Protein AF-A0A7W1KFA5-F1 (afdb_monomer_lite)

Foldseek 3Di:
DDDDDDDPDPDDDPPPPPPDDDPPDDDDDDDCVCLCDPVNLVVQLVVCVVVVNLLSNLASLLSSCVSLPQVQLCVQLVHDPVLSCCPRPNPDPDDPVVSVSSVVSSVVVVVVVD

Structure (mmCIF, N/CA/C/O backbone):
data_AF-A0A7W1KFA5-F1
#
_entry.id   AF-A0A7W1KFA5-F1
#
loop_
_atom_site.group_PDB
_atom_site.id
_atom_site.type_symbol
_atom_site.label_atom_id
_atom_site.label_alt_id
_atom_site.label_comp_id
_atom_site.label_asym_id
_atom_site.label_entity_id
_atom_site.label_seq_id
_atom_site.pdbx_PDB_ins_code
_atom_site.Cartn_x
_atom_site.Cartn_y
_atom_site.Cartn_z
_atom_site.occupancy
_atom_site.B_iso_or_equiv
_atom_site.auth_seq_id
_atom_site.auth_comp_id
_atom_site.auth_asym_id
_atom_site.auth_atom_id
_atom_site.pdbx_PDB_model_num
ATOM 1 N N . MET A 1 1 ? -40.842 15.900 -7.818 1.00 44.34 1 MET A N 1
ATOM 2 C CA . MET A 1 1 ? -39.760 15.125 -8.468 1.00 44.34 1 MET A CA 1
ATOM 3 C C . MET A 1 1 ? -39.452 15.764 -9.819 1.00 44.34 1 MET A C 1
ATOM 5 O O . MET A 1 1 ? -40.224 15.581 -10.749 1.00 44.34 1 MET A O 1
ATOM 9 N N . ALA A 1 2 ? -38.403 16.584 -9.920 1.00 46.91 2 ALA A N 1
ATOM 10 C CA . ALA A 1 2 ? -38.052 17.276 -11.164 1.00 46.91 2 ALA A CA 1
ATOM 11 C C . ALA A 1 2 ? -36.910 16.531 -11.873 1.00 46.91 2 ALA A C 1
ATOM 13 O O . ALA A 1 2 ? -35.852 16.315 -11.286 1.00 46.91 2 ALA A O 1
ATOM 14 N N . LYS A 1 3 ? -37.134 16.106 -13.123 1.00 57.94 3 LYS A N 1
ATOM 15 C CA . LYS A 1 3 ? -36.112 15.465 -13.963 1.00 57.94 3 LYS A CA 1
ATOM 16 C C . LYS A 1 3 ? -35.068 16.508 -14.379 1.00 57.94 3 LYS A C 1
ATOM 18 O O . LYS A 1 3 ? -35.409 17.501 -15.016 1.00 57.94 3 LYS A O 1
ATOM 23 N N . ILE A 1 4 ? -33.804 16.265 -14.037 1.00 59.50 4 ILE A N 1
ATOM 24 C CA . ILE A 1 4 ? -32.664 17.081 -14.473 1.00 59.50 4 ILE A CA 1
ATOM 25 C C . ILE A 1 4 ? -32.432 16.804 -15.964 1.00 59.50 4 ILE A C 1
ATOM 27 O O . ILE A 1 4 ? -32.218 15.659 -16.358 1.00 59.50 4 ILE A O 1
ATOM 31 N N . LYS A 1 5 ? -32.505 17.845 -16.801 1.00 56.69 5 LYS A N 1
ATOM 32 C CA . LYS A 1 5 ? -32.194 17.760 -18.235 1.00 56.69 5 LYS A CA 1
ATOM 33 C C . LYS A 1 5 ? -30.696 17.495 -18.406 1.00 56.69 5 LYS A C 1
ATOM 35 O O . LYS A 1 5 ? -29.881 18.378 -18.159 1.00 56.69 5 LYS A O 1
ATOM 40 N N . THR A 1 6 ? -30.330 16.294 -18.833 1.00 66.12 6 THR A N 1
ATOM 41 C CA . THR A 1 6 ? -28.959 15.978 -19.249 1.00 66.12 6 THR A CA 1
ATOM 42 C C . THR A 1 6 ? -28.683 16.575 -20.629 1.00 66.12 6 THR A C 1
ATOM 44 O O . THR A 1 6 ? -29.485 16.433 -21.551 1.00 66.12 6 THR A O 1
ATOM 47 N N . LEU A 1 7 ? -27.556 17.276 -20.757 1.00 57.47 7 LEU A N 1
ATOM 48 C CA . LEU A 1 7 ? -27.142 18.006 -21.956 1.00 57.47 7 LEU A CA 1
ATOM 49 C C . LEU A 1 7 ? -26.797 17.019 -23.090 1.00 57.47 7 LEU A C 1
ATOM 51 O O . LEU A 1 7 ? -25.900 16.197 -22.937 1.00 57.47 7 LEU A O 1
ATOM 55 N N . SER A 1 8 ? -27.481 17.099 -24.236 1.00 58.47 8 SER A N 1
ATOM 56 C CA . SER A 1 8 ? -27.354 16.143 -25.357 1.00 58.47 8 SER A CA 1
ATOM 57 C C . SER A 1 8 ? -26.123 16.340 -26.256 1.00 58.47 8 SER A C 1
ATOM 59 O O . SER A 1 8 ? -26.088 15.845 -27.380 1.00 58.47 8 SER A O 1
ATOM 61 N N . LYS A 1 9 ? -25.098 17.065 -25.801 1.00 61.78 9 LYS A N 1
ATOM 62 C CA . LYS A 1 9 ? -23.856 17.260 -26.56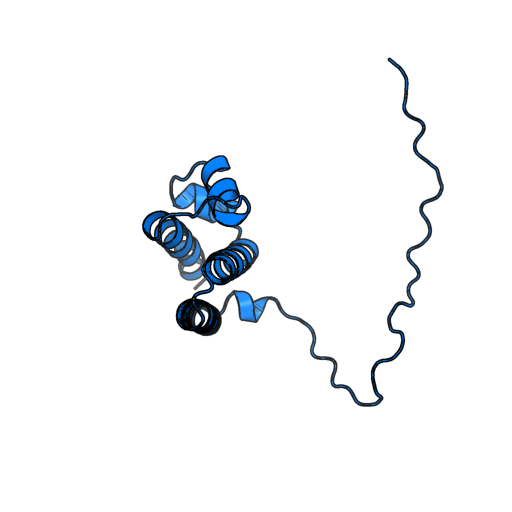0 1.00 61.78 9 LYS A CA 1
ATOM 63 C C . LYS A 1 9 ? -22.697 16.613 -25.826 1.00 61.78 9 LYS A C 1
ATOM 65 O O . LYS A 1 9 ? -21.933 17.280 -25.132 1.00 61.78 9 LYS A O 1
ATOM 70 N N . GLN A 1 10 ? -22.542 15.311 -26.022 1.00 58.84 10 GLN A N 1
ATOM 71 C CA . GLN A 1 10 ? -21.240 14.693 -25.838 1.00 58.84 10 GLN A CA 1
ATOM 72 C C . GLN A 1 10 ? -20.379 15.166 -27.017 1.00 58.84 10 GLN A C 1
ATOM 74 O O . GLN A 1 10 ? -20.596 14.752 -28.152 1.00 58.84 10 GLN A O 1
ATOM 79 N N . LYS A 1 11 ? -19.467 16.120 -26.775 1.00 57.69 11 LYS A N 1
ATOM 80 C CA . LYS A 1 11 ? -18.409 16.436 -27.744 1.00 57.69 11 LYS A CA 1
ATOM 81 C C . LYS A 1 11 ? -17.674 15.130 -28.023 1.00 57.69 11 LYS A C 1
ATOM 83 O O . LYS A 1 11 ? -17.186 14.504 -27.082 1.00 57.69 11 LYS A O 1
ATOM 88 N N . GLU A 1 12 ? -17.615 14.726 -29.286 1.00 56.25 12 GLU A N 1
ATOM 89 C CA . GLU A 1 12 ? -16.728 13.648 -29.698 1.00 56.25 12 GLU A CA 1
ATOM 90 C C . GLU A 1 12 ? -15.323 13.970 -29.194 1.00 56.25 12 GLU A C 1
ATOM 92 O O . GLU A 1 12 ? -14.810 15.079 -29.373 1.00 56.25 12 GLU A O 1
ATOM 97 N N . PHE A 1 13 ? -14.734 13.016 -28.481 1.00 54.41 13 PHE A N 1
ATOM 98 C CA . PHE A 1 13 ? -13.367 13.125 -28.011 1.00 54.41 13 PHE A CA 1
ATOM 99 C C . PHE A 1 13 ? -12.486 13.277 -29.253 1.00 54.41 13 PHE A C 1
ATOM 101 O O . PHE A 1 13 ? -12.418 12.366 -30.080 1.00 54.41 13 PHE A O 1
ATOM 108 N N . SER A 1 14 ? -11.871 14.450 -29.421 1.00 52.72 14 SER A N 1
ATOM 109 C CA . SER A 1 14 ? -10.938 14.702 -30.517 1.00 52.72 14 SER A CA 1
ATOM 110 C C . SER A 1 14 ? -9.858 13.626 -30.471 1.00 52.72 14 SER A C 1
ATOM 112 O O . SE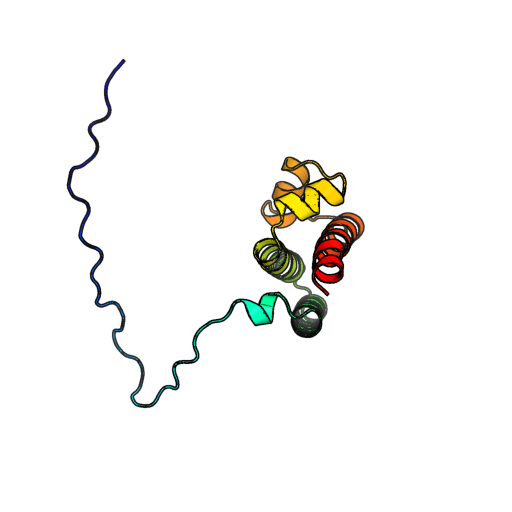R A 1 14 ? -9.071 13.570 -29.528 1.00 52.72 14 SER A O 1
ATOM 114 N N . LYS A 1 15 ? -9.823 12.755 -31.482 1.00 56.06 15 LYS A N 1
ATOM 115 C CA . LYS A 1 15 ? -8.845 11.663 -31.617 1.00 56.06 15 LYS A CA 1
ATOM 116 C C . LYS A 1 15 ? -7.409 12.156 -31.886 1.00 56.06 15 LYS A C 1
ATOM 118 O O . LYS A 1 15 ? -6.569 11.360 -32.281 1.00 56.06 15 LYS A O 1
ATOM 123 N N . ASN A 1 16 ? -7.113 13.442 -31.680 1.00 54.78 16 ASN A N 1
ATOM 124 C CA . ASN A 1 16 ? -5.896 14.098 -32.162 1.00 54.78 16 ASN A CA 1
ATOM 125 C C . ASN A 1 16 ? -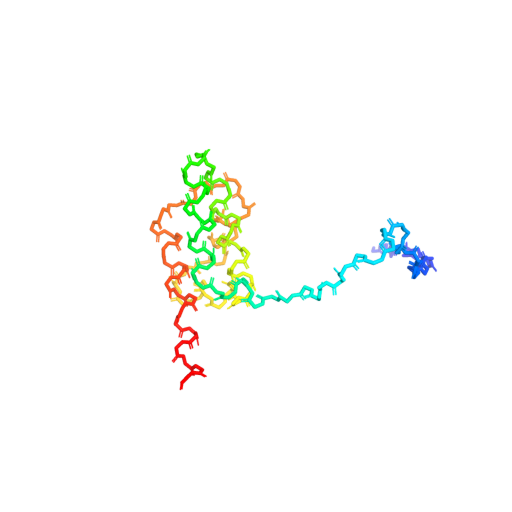5.113 14.864 -31.080 1.00 54.78 16 ASN A C 1
ATOM 127 O O . ASN A 1 16 ? -4.627 15.963 -31.321 1.00 54.78 16 ASN A O 1
ATOM 131 N N . THR A 1 17 ? -4.922 14.285 -29.894 1.00 51.22 17 THR A N 1
ATOM 132 C CA . THR A 1 17 ? -3.987 14.836 -28.887 1.00 51.22 17 THR A CA 1
ATOM 133 C C . THR A 1 17 ? -2.589 14.205 -28.929 1.00 51.22 17 THR A C 1
ATOM 135 O O . THR A 1 17 ? -1.866 14.251 -27.941 1.00 51.22 17 THR A O 1
ATOM 138 N N . LEU A 1 18 ? -2.167 13.636 -30.066 1.00 56.94 18 LEU A N 1
ATOM 139 C CA . LEU A 1 18 ? -0.759 13.285 -30.326 1.00 56.94 18 LEU A CA 1
ATOM 140 C C . LEU A 1 18 ? -0.040 14.449 -31.023 1.00 56.94 18 LEU A C 1
ATOM 142 O O . LEU A 1 18 ? 0.576 14.295 -32.074 1.00 56.94 18 LEU A O 1
ATOM 146 N N . SER A 1 19 ? -0.165 15.652 -30.477 1.00 58.91 19 SER A N 1
ATOM 147 C CA . SER A 1 19 ? 0.486 16.833 -31.032 1.00 58.91 19 SER A CA 1
ATOM 148 C C . SER A 1 19 ? 1.893 16.982 -30.439 1.00 58.91 19 SER A C 1
ATOM 150 O O . SER A 1 19 ? 2.039 17.371 -29.283 1.00 58.91 19 SER A O 1
ATOM 152 N N . HIS A 1 20 ? 2.903 16.708 -31.278 1.00 61.09 20 HIS A N 1
ATOM 153 C CA . HIS A 1 20 ? 4.317 17.125 -31.164 1.00 61.09 20 HIS A CA 1
ATOM 154 C C . HIS A 1 20 ? 5.281 16.272 -30.319 1.00 61.09 20 HIS A C 1
ATOM 156 O O . HIS A 1 20 ? 6.038 16.797 -29.503 1.00 61.09 20 HIS A O 1
ATOM 162 N N . LEU A 1 21 ? 5.356 14.965 -30.577 1.00 64.38 21 LEU A N 1
ATOM 163 C CA . LEU A 1 21 ? 6.543 14.192 -30.187 1.00 64.38 21 LEU A CA 1
ATOM 164 C C . LEU A 1 21 ? 7.680 14.427 -31.191 1.00 64.38 21 LEU A C 1
ATOM 166 O O . LEU A 1 21 ? 7.436 14.553 -32.392 1.00 64.38 21 LEU A O 1
ATOM 170 N N . LYS A 1 22 ? 8.927 14.486 -30.705 1.00 75.25 22 LYS A N 1
ATOM 171 C CA . LYS A 1 22 ? 10.101 14.611 -31.580 1.00 75.25 22 LYS A CA 1
ATOM 172 C C . LYS A 1 22 ? 10.159 13.403 -32.531 1.00 75.25 22 LYS A C 1
ATOM 174 O O . LYS A 1 22 ? 9.906 12.278 -32.080 1.00 75.25 22 LYS A O 1
ATOM 179 N N . PRO A 1 23 ? 10.505 13.599 -33.815 1.00 63.81 23 PRO A N 1
ATOM 180 C CA . PRO A 1 23 ? 10.713 12.484 -34.732 1.00 63.81 23 PRO A CA 1
ATOM 181 C C . PRO A 1 23 ? 11.767 11.530 -34.148 1.00 63.81 23 PRO A C 1
ATOM 183 O O . PRO A 1 23 ? 12.767 11.981 -33.595 1.00 63.81 23 PRO A O 1
ATOM 186 N N . HIS A 1 24 ? 11.506 10.221 -34.235 1.00 65.31 24 HIS A N 1
ATOM 187 C CA . HIS A 1 24 ? 12.317 9.127 -33.663 1.00 65.31 24 HIS A CA 1
ATOM 188 C C . HIS A 1 24 ? 12.271 8.942 -32.137 1.00 65.31 24 HIS A C 1
ATOM 190 O O . HIS A 1 24 ? 13.097 8.218 -31.584 1.00 65.31 24 HIS A O 1
ATOM 196 N N . THR A 1 25 ? 11.293 9.522 -31.437 1.00 70.06 25 THR A N 1
ATOM 197 C CA . THR A 1 25 ? 11.064 9.154 -30.030 1.00 70.06 25 THR A CA 1
ATOM 198 C C . THR A 1 25 ? 10.542 7.717 -29.963 1.00 70.06 25 THR A C 1
ATOM 200 O O . THR A 1 25 ? 9.462 7.431 -30.481 1.00 70.06 25 THR A O 1
ATOM 203 N N . ALA A 1 26 ? 11.301 6.810 -29.344 1.00 72.69 26 ALA A N 1
ATOM 204 C CA . ALA A 1 26 ? 10.855 5.440 -29.123 1.00 72.69 26 ALA A CA 1
ATOM 205 C C . ALA A 1 26 ? 9.612 5.452 -28.223 1.00 72.69 26 ALA A C 1
ATOM 207 O O . ALA A 1 26 ? 9.663 5.861 -27.063 1.00 72.69 26 ALA A O 1
ATOM 208 N N . LEU A 1 27 ? 8.478 5.037 -28.783 1.00 70.88 27 LEU A N 1
ATOM 209 C CA . LEU A 1 27 ? 7.250 4.837 -28.030 1.00 70.88 27 LEU A CA 1
ATOM 210 C C . LEU A 1 27 ? 7.329 3.473 -27.349 1.00 70.88 27 LEU A C 1
ATOM 212 O O . LEU A 1 27 ? 7.015 2.451 -27.957 1.00 70.88 27 LEU A O 1
ATOM 216 N N . GLU A 1 28 ? 7.745 3.447 -26.086 1.00 67.00 28 GLU A N 1
ATOM 217 C CA . GLU A 1 28 ? 7.528 2.263 -25.261 1.00 67.00 28 GLU A CA 1
ATOM 218 C C . GLU A 1 28 ? 6.060 2.195 -24.844 1.00 67.00 28 GLU A C 1
ATOM 220 O O . GLU A 1 28 ? 5.465 3.164 -24.361 1.00 67.00 28 GLU A O 1
ATOM 225 N N . ARG A 1 29 ? 5.451 1.024 -25.036 1.00 65.94 29 ARG A N 1
ATOM 226 C CA . ARG A 1 29 ? 4.104 0.768 -24.541 1.00 65.94 29 ARG A CA 1
ATOM 227 C C . ARG A 1 29 ? 4.162 0.712 -23.019 1.00 65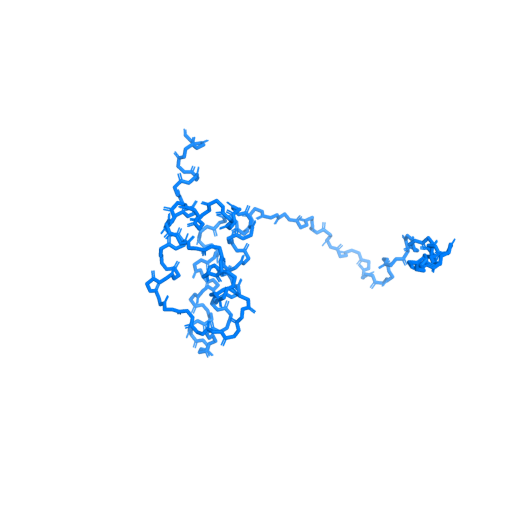.94 29 ARG A C 1
ATOM 229 O O . ARG A 1 29 ? 4.880 -0.109 -22.462 1.00 65.94 29 ARG A O 1
ATOM 236 N N . TRP A 1 30 ? 3.374 1.551 -22.352 1.00 66.44 30 TRP A N 1
ATOM 237 C CA . TRP A 1 30 ? 3.224 1.469 -20.903 1.00 66.44 30 TRP A CA 1
ATOM 238 C C . TRP A 1 30 ? 2.610 0.114 -20.524 1.00 66.44 30 TRP A C 1
ATOM 240 O O . TRP A 1 30 ? 1.508 -0.215 -20.976 1.0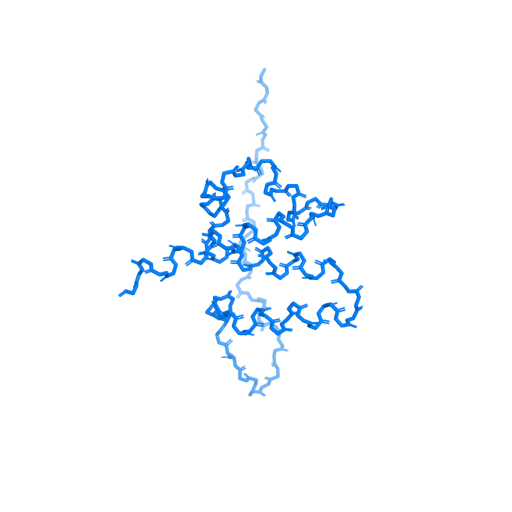0 66.44 30 TRP A O 1
ATOM 250 N N . THR A 1 31 ? 3.320 -0.671 -19.713 1.00 71.00 31 THR A N 1
ATOM 251 C CA . THR A 1 31 ? 2.811 -1.915 -19.126 1.00 71.00 31 THR A CA 1
ATOM 252 C C . THR A 1 31 ? 2.752 -1.791 -17.608 1.00 71.00 31 THR A C 1
ATOM 254 O O . THR A 1 31 ? 3.645 -1.236 -16.966 1.00 71.00 31 THR A O 1
ATOM 257 N N . ALA A 1 32 ? 1.682 -2.322 -17.013 1.00 73.38 32 ALA A N 1
ATOM 258 C CA . ALA A 1 32 ? 1.512 -2.343 -15.561 1.00 73.38 32 ALA A CA 1
ATOM 259 C C . ALA A 1 32 ? 2.476 -3.327 -14.864 1.00 73.38 32 ALA A C 1
ATOM 261 O O . ALA A 1 32 ? 2.540 -3.350 -13.638 1.00 73.38 32 ALA A O 1
ATOM 262 N N . ASP A 1 33 ? 3.244 -4.109 -15.626 1.00 81.69 33 ASP A N 1
ATOM 263 C CA . ASP A 1 33 ? 4.117 -5.176 -15.128 1.00 81.69 33 ASP A CA 1
ATOM 264 C C . ASP A 1 33 ? 5.182 -4.650 -14.159 1.00 81.69 33 ASP A C 1
ATOM 266 O O . ASP A 1 33 ? 5.463 -5.283 -13.142 1.00 81.69 33 ASP A O 1
ATOM 270 N N . ARG A 1 34 ? 5.706 -3.438 -14.396 1.00 79.56 34 ARG A N 1
ATOM 271 C CA . ARG A 1 34 ? 6.655 -2.794 -13.468 1.00 79.56 34 ARG A CA 1
ATOM 272 C C . ARG A 1 34 ? 6.045 -2.519 -12.092 1.00 79.56 34 ARG A C 1
ATOM 274 O O . ARG A 1 34 ? 6.764 -2.516 -11.103 1.00 79.56 34 ARG A O 1
ATOM 281 N N . LEU A 1 35 ? 4.729 -2.318 -12.007 1.00 82.38 35 LEU A N 1
ATOM 282 C CA . LEU A 1 35 ? 4.030 -2.095 -10.735 1.00 82.38 35 LEU A CA 1
ATOM 283 C C . LEU A 1 35 ? 3.843 -3.390 -9.934 1.00 82.38 35 LEU A C 1
ATOM 285 O O . LEU A 1 35 ? 3.533 -3.339 -8.742 1.00 82.38 35 LEU A O 1
ATOM 289 N N . LEU A 1 36 ? 4.016 -4.544 -10.583 1.00 84.81 36 LEU A N 1
ATOM 290 C CA . LEU A 1 36 ? 3.974 -5.866 -9.962 1.00 84.81 36 LEU A CA 1
ATOM 291 C C . LEU A 1 36 ? 5.368 -6.349 -9.534 1.00 84.81 36 LEU A C 1
ATOM 293 O O . LEU A 1 36 ? 5.462 -7.258 -8.708 1.00 84.81 36 LEU A O 1
ATOM 297 N N . ASP A 1 37 ? 6.435 -5.733 -10.047 1.00 87.75 37 ASP A N 1
ATOM 298 C CA . ASP A 1 37 ? 7.808 -6.044 -9.662 1.00 87.75 37 ASP A CA 1
ATOM 299 C C . ASP A 1 37 ? 8.120 -5.518 -8.251 1.00 87.75 37 ASP A C 1
ATOM 301 O O . ASP A 1 37 ? 8.278 -4.319 -8.006 1.00 87.75 37 ASP A O 1
ATOM 305 N N . VAL A 1 38 ? 8.248 -6.453 -7.309 1.00 85.88 38 VAL A N 1
ATOM 306 C CA . VAL A 1 38 ? 8.571 -6.173 -5.905 1.00 85.88 38 VAL A CA 1
ATOM 307 C C . VAL A 1 38 ? 9.930 -5.480 -5.767 1.00 85.88 38 VAL A C 1
ATOM 309 O O . VAL A 1 38 ? 10.084 -4.622 -4.896 1.00 85.88 38 VAL A O 1
ATOM 312 N N . GLY A 1 39 ? 10.906 -5.810 -6.618 1.00 89.38 39 GLY A N 1
ATOM 313 C CA . GLY A 1 39 ? 12.228 -5.187 -6.595 1.00 89.38 39 GLY A CA 1
ATOM 314 C C . GLY A 1 39 ? 12.173 -3.720 -7.014 1.00 89.38 39 GLY A C 1
ATOM 315 O O . GLY A 1 39 ? 12.788 -2.869 -6.368 1.00 89.38 39 GLY A O 1
ATOM 316 N N . PHE A 1 40 ? 11.396 -3.410 -8.052 1.00 91.88 40 PHE A N 1
ATOM 317 C CA . PHE A 1 40 ? 11.162 -2.039 -8.503 1.00 91.88 40 PHE A CA 1
ATOM 318 C C . PHE A 1 40 ? 10.416 -1.208 -7.450 1.00 91.88 40 PHE A C 1
ATOM 320 O O . PHE A 1 40 ? 10.882 -0.132 -7.074 1.00 91.88 40 PHE A O 1
ATOM 327 N N . ILE A 1 41 ? 9.315 -1.738 -6.906 1.00 92.88 41 ILE A N 1
ATOM 328 C CA . ILE A 1 41 ? 8.539 -1.076 -5.845 1.00 92.88 41 ILE A CA 1
ATOM 329 C C . ILE A 1 41 ? 9.395 -0.838 -4.594 1.00 92.88 41 ILE A C 1
ATOM 331 O O . ILE A 1 41 ? 9.354 0.247 -4.016 1.00 92.88 41 ILE A O 1
ATOM 335 N N . GLY A 1 42 ? 10.206 -1.819 -4.189 1.00 93.31 42 GLY A N 1
ATOM 336 C CA . GLY A 1 42 ? 11.092 -1.693 -3.032 1.00 93.31 42 GLY A CA 1
ATOM 337 C C . GLY A 1 42 ? 12.140 -0.589 -3.194 1.00 93.31 42 GLY A C 1
ATOM 338 O O . GLY A 1 42 ? 12.379 0.162 -2.249 1.00 93.31 42 GLY A O 1
ATOM 339 N N . LYS A 1 43 ? 12.723 -0.448 -4.393 1.00 95.94 43 LYS A N 1
ATOM 340 C CA . LYS A 1 43 ? 13.657 0.647 -4.705 1.00 95.94 43 LYS A CA 1
ATOM 341 C C . LYS A 1 43 ? 12.977 2.011 -4.618 1.00 95.94 43 LYS A C 1
ATOM 343 O O . LYS A 1 43 ? 13.515 2.897 -3.966 1.00 95.94 43 LYS A O 1
ATOM 348 N N . ALA A 1 44 ? 11.786 2.148 -5.199 1.00 95.94 44 ALA A N 1
ATOM 349 C CA . ALA A 1 44 ? 11.036 3.400 -5.161 1.00 95.94 44 ALA A CA 1
ATOM 350 C C . ALA A 1 44 ? 10.655 3.800 -3.720 1.00 95.94 44 ALA A C 1
ATOM 352 O O . ALA A 1 44 ? 10.821 4.952 -3.332 1.00 95.94 44 ALA A O 1
ATOM 353 N N . ILE A 1 45 ? 10.217 2.843 -2.888 1.00 95.81 45 ILE A N 1
ATOM 354 C CA . ILE A 1 45 ? 9.934 3.104 -1.464 1.00 95.81 45 ILE A CA 1
ATOM 355 C C . ILE A 1 45 ? 11.201 3.566 -0.732 1.00 95.81 45 ILE A C 1
ATOM 357 O O . ILE A 1 45 ? 11.140 4.510 0.054 1.00 95.81 45 ILE A O 1
ATOM 361 N N . MET A 1 46 ? 12.342 2.911 -0.974 1.00 97.44 46 MET A N 1
ATOM 362 C CA . MET A 1 46 ? 13.617 3.304 -0.367 1.00 97.44 46 MET A CA 1
ATOM 363 C C . MET A 1 46 ? 14.009 4.732 -0.763 1.00 97.44 46 MET A C 1
ATOM 365 O O . MET A 1 46 ? 14.439 5.499 0.094 1.00 97.44 46 MET A O 1
ATOM 369 N N . GLU A 1 47 ? 13.826 5.104 -2.028 1.00 97.69 47 GLU A N 1
ATOM 370 C CA . GLU A 1 47 ? 14.113 6.451 -2.523 1.00 97.69 47 GLU A CA 1
ATOM 371 C C . GLU A 1 47 ? 13.250 7.510 -1.823 1.00 97.69 47 GLU A C 1
ATOM 373 O O . GLU A 1 47 ? 13.793 8.496 -1.324 1.00 97.69 47 GLU A O 1
ATOM 378 N N . CYS A 1 48 ? 11.941 7.279 -1.669 1.00 96.50 48 CYS A N 1
ATOM 379 C CA . CYS A 1 48 ? 11.070 8.177 -0.902 1.00 96.50 48 CYS A CA 1
ATOM 380 C C . CYS A 1 48 ? 11.529 8.325 0.556 1.00 96.50 48 CYS A C 1
ATOM 382 O O . CYS A 1 48 ? 11.588 9.433 1.088 1.00 96.50 48 CYS A O 1
ATOM 384 N N . LEU A 1 49 ? 11.918 7.223 1.206 1.00 95.75 49 LEU A N 1
ATOM 385 C CA . LEU A 1 49 ? 12.427 7.265 2.580 1.00 95.75 49 LEU A CA 1
ATOM 386 C C . LEU A 1 49 ? 13.736 8.062 2.692 1.00 95.75 49 LEU A C 1
ATOM 388 O O . LEU A 1 49 ? 13.897 8.827 3.642 1.00 95.75 49 LEU A O 1
ATOM 392 N N . GLN A 1 50 ? 14.650 7.922 1.729 1.00 98.12 50 GLN A N 1
ATOM 393 C CA . GLN A 1 50 ? 15.910 8.676 1.690 1.00 98.12 50 GLN A CA 1
ATOM 394 C C . GLN A 1 50 ? 15.691 10.184 1.511 1.00 98.12 50 GLN A C 1
ATOM 396 O O . GLN A 1 50 ? 16.469 10.975 2.040 1.00 98.12 50 GLN A O 1
ATOM 401 N N . HIS A 1 51 ? 14.622 10.579 0.817 1.00 97.69 51 HIS A N 1
ATOM 402 C CA . HIS A 1 51 ? 14.259 11.981 0.586 1.00 97.69 51 HIS A CA 1
ATOM 403 C C . HIS A 1 51 ? 13.274 12.543 1.624 1.00 97.69 51 HIS A C 1
ATOM 405 O O . HIS A 1 51 ? 12.808 13.670 1.470 1.00 97.69 51 HIS A O 1
ATOM 411 N N . ASN A 1 52 ? 12.979 11.793 2.695 1.00 94.50 52 ASN A N 1
ATOM 412 C CA . ASN A 1 52 ? 12.005 12.169 3.722 1.00 94.50 52 ASN A CA 1
ATOM 413 C C . ASN A 1 52 ? 10.617 12.508 3.134 1.00 94.50 52 ASN A C 1
ATOM 415 O O . ASN A 1 52 ? 9.985 13.485 3.534 1.00 94.50 52 ASN A O 1
ATOM 419 N N . ASP A 1 53 ? 10.161 11.684 2.188 1.00 94.44 53 ASP A N 1
ATOM 420 C CA . ASP A 1 53 ? 8.877 11.793 1.489 1.00 94.44 53 ASP A CA 1
ATOM 421 C C . ASP A 1 53 ? 7.914 10.671 1.939 1.00 94.44 53 ASP A C 1
ATOM 423 O O . ASP A 1 53 ? 7.823 9.610 1.306 1.00 94.44 53 ASP A O 1
ATOM 427 N N . PRO A 1 54 ? 7.223 10.831 3.084 1.00 91.62 54 PRO A N 1
ATOM 428 C CA . PRO A 1 54 ? 6.290 9.822 3.572 1.00 91.62 54 PRO A CA 1
ATOM 429 C C . PRO A 1 54 ? 5.037 9.703 2.692 1.00 91.62 54 PRO A C 1
ATOM 431 O O . PRO A 1 54 ? 4.470 8.609 2.591 1.00 91.62 54 PRO A O 1
ATOM 434 N N . GLU A 1 55 ? 4.606 10.781 2.036 1.00 92.19 55 GLU A N 1
ATOM 435 C CA . GLU A 1 55 ? 3.495 10.769 1.085 1.00 92.19 55 GLU A CA 1
ATOM 436 C C . GLU A 1 55 ? 3.804 9.872 -0.120 1.00 92.19 55 GLU A C 1
ATOM 438 O O . GLU A 1 55 ? 2.981 9.015 -0.465 1.00 92.19 55 GLU A O 1
ATOM 443 N N . GLY A 1 56 ? 5.007 9.985 -0.689 1.00 94.00 56 GLY A N 1
ATOM 444 C CA . GLY A 1 56 ? 5.460 9.146 -1.797 1.00 94.00 56 GLY A CA 1
ATOM 445 C C . GLY A 1 56 ? 5.485 7.658 -1.448 1.00 94.00 56 GLY A C 1
ATOM 446 O O . GLY A 1 56 ? 5.047 6.825 -2.245 1.00 94.00 56 GLY A O 1
ATOM 447 N N . VAL A 1 57 ? 5.875 7.297 -0.218 1.00 94.25 57 VAL A N 1
ATOM 448 C CA . VAL A 1 57 ? 5.792 5.899 0.254 1.00 94.25 57 VAL A CA 1
ATOM 449 C C . VAL A 1 57 ? 4.354 5.378 0.181 1.00 94.25 57 VAL A C 1
ATOM 451 O O . VAL A 1 57 ? 4.113 4.271 -0.313 1.00 94.25 57 VAL A O 1
ATOM 454 N N . VAL A 1 58 ? 3.387 6.159 0.670 1.00 93.88 58 VAL A N 1
ATOM 455 C CA . VAL A 1 58 ? 1.968 5.770 0.652 1.00 93.88 58 VAL A CA 1
ATOM 456 C C . VAL A 1 58 ? 1.446 5.685 -0.781 1.00 93.88 58 VAL A C 1
ATOM 458 O O . VAL A 1 58 ? 0.709 4.748 -1.100 1.00 93.88 58 VAL A O 1
ATOM 461 N N . GLU A 1 59 ? 1.849 6.607 -1.651 1.00 93.69 59 GLU A N 1
ATOM 462 C CA . GLU A 1 59 ? 1.434 6.637 -3.052 1.00 93.69 59 GLU A CA 1
ATOM 463 C C . GLU A 1 59 ? 1.959 5.427 -3.835 1.00 93.69 59 GLU A C 1
ATOM 465 O O . GLU A 1 59 ? 1.174 4.733 -4.489 1.00 93.69 59 GLU A O 1
ATOM 470 N N . ILE A 1 60 ? 3.243 5.086 -3.692 1.00 94.38 60 ILE A N 1
ATOM 471 C CA . ILE A 1 60 ? 3.837 3.896 -4.320 1.00 94.38 60 ILE A CA 1
ATOM 472 C C . ILE A 1 60 ? 3.107 2.627 -3.866 1.00 94.38 60 ILE A C 1
ATOM 474 O O . ILE A 1 60 ? 2.732 1.783 -4.689 1.00 94.38 60 ILE A O 1
ATOM 478 N N . ILE A 1 61 ? 2.841 2.505 -2.562 1.00 93.62 61 ILE A N 1
ATOM 479 C CA . ILE A 1 61 ? 2.075 1.380 -2.013 1.00 93.62 61 ILE A CA 1
ATOM 480 C C . ILE A 1 61 ? 0.652 1.363 -2.588 1.00 93.62 61 ILE A C 1
ATOM 482 O O . ILE A 1 61 ? 0.152 0.300 -2.961 1.00 93.62 61 ILE A O 1
ATOM 486 N N . ALA A 1 62 ? -0.014 2.515 -2.699 1.00 92.62 62 ALA A N 1
ATOM 487 C CA . ALA A 1 62 ? -1.356 2.610 -3.263 1.00 92.62 62 ALA A CA 1
ATOM 488 C C . ALA A 1 62 ? -1.392 2.185 -4.740 1.00 92.62 62 ALA A C 1
ATOM 490 O O . ALA A 1 62 ? -2.319 1.476 -5.145 1.00 92.62 62 ALA A O 1
ATOM 491 N N . ILE A 1 63 ? -0.389 2.575 -5.530 1.00 92.25 63 ILE A N 1
ATOM 492 C CA . ILE A 1 63 ? -0.237 2.190 -6.939 1.00 92.25 63 ILE A CA 1
ATOM 493 C C . ILE A 1 63 ? -0.047 0.673 -7.059 1.00 92.25 63 ILE A C 1
ATOM 495 O O . ILE A 1 63 ? -0.774 0.026 -7.819 1.00 92.25 63 ILE A O 1
ATOM 499 N N . HIS A 1 64 ? 0.851 0.085 -6.265 1.00 92.00 64 HIS A N 1
ATOM 500 C CA . HIS A 1 64 ? 1.046 -1.365 -6.239 1.00 92.00 64 HIS A CA 1
ATOM 501 C C . HIS A 1 64 ? -0.248 -2.100 -5.851 1.00 92.00 64 HIS A C 1
ATOM 503 O O . HIS A 1 64 ? -0.697 -3.011 -6.549 1.00 92.00 64 HIS A O 1
ATOM 509 N N . LEU A 1 65 ? -0.912 -1.659 -4.776 1.00 91.12 65 LEU A N 1
ATOM 510 C CA . LEU A 1 65 ? -2.173 -2.245 -4.314 1.00 91.12 65 LEU A CA 1
ATOM 511 C C . LEU A 1 65 ? -3.299 -2.106 -5.349 1.00 91.12 65 LEU A C 1
ATOM 513 O O . LEU A 1 65 ? -4.164 -2.978 -5.440 1.00 91.12 65 LEU A O 1
ATOM 517 N N . ASN A 1 66 ? -3.309 -1.039 -6.145 1.00 90.44 66 ASN A N 1
ATOM 518 C CA . ASN A 1 66 ? -4.246 -0.892 -7.256 1.00 90.44 66 ASN A CA 1
ATOM 519 C C . ASN A 1 66 ? -4.032 -1.964 -8.329 1.00 90.44 66 ASN A C 1
ATOM 521 O O . ASN A 1 66 ? -5.021 -2.533 -8.791 1.00 90.44 66 ASN A O 1
ATOM 525 N N . ALA A 1 67 ? -2.778 -2.271 -8.668 1.00 89.50 67 ALA A N 1
ATOM 526 C CA . ALA A 1 67 ? -2.438 -3.287 -9.663 1.00 89.50 67 ALA A CA 1
ATOM 527 C C . ALA A 1 67 ? -2.856 -4.708 -9.227 1.00 89.50 67 ALA A C 1
ATOM 529 O O . ALA A 1 67 ? -3.348 -5.486 -10.039 1.00 89.50 67 ALA A O 1
ATOM 530 N N . VAL A 1 68 ? -2.744 -5.029 -7.932 1.00 87.75 68 VAL A N 1
ATOM 531 C CA . VAL A 1 68 ? -3.047 -6.363 -7.352 1.00 87.75 68 VAL A CA 1
ATOM 532 C C . VAL A 1 68 ? -4.449 -6.493 -6.729 1.00 87.75 68 VAL A C 1
ATOM 534 O O . VAL A 1 68 ? -4.745 -7.480 -6.059 1.00 87.75 68 VAL A O 1
ATOM 537 N N . ASN A 1 69 ? -5.338 -5.515 -6.948 1.00 87.75 69 ASN A N 1
ATOM 538 C CA . ASN A 1 69 ? -6.682 -5.408 -6.354 1.00 87.75 69 ASN A CA 1
ATOM 539 C C . ASN A 1 69 ? -6.706 -5.163 -4.825 1.00 87.75 69 ASN A C 1
ATOM 541 O O . ASN A 1 69 ? -6.941 -6.050 -3.995 1.00 87.75 69 ASN A O 1
ATOM 545 N N . LYS A 1 70 ? -6.594 -3.882 -4.461 1.00 89.12 70 LYS A N 1
ATOM 546 C CA . LYS A 1 70 ? -6.590 -3.349 -3.087 1.00 89.12 70 LYS A CA 1
ATOM 547 C C . LYS A 1 70 ? -7.746 -3.806 -2.190 1.00 89.12 70 LYS A C 1
ATOM 549 O O . LYS A 1 70 ? -7.563 -3.964 -0.985 1.00 89.12 70 LYS A O 1
ATOM 554 N N . VAL A 1 71 ? -8.942 -4.021 -2.746 1.00 89.06 71 VAL A N 1
ATOM 555 C CA . VAL A 1 71 ? -10.126 -4.421 -1.961 1.00 89.06 71 VAL A CA 1
ATOM 556 C C . VAL A 1 71 ? -9.963 -5.851 -1.463 1.00 89.06 71 VAL A C 1
ATOM 558 O O . VAL A 1 71 ? -10.252 -6.144 -0.301 1.00 89.06 71 VAL A O 1
ATOM 561 N N . ARG A 1 72 ? -9.456 -6.733 -2.329 1.00 88.50 72 ARG A N 1
ATOM 562 C CA . ARG A 1 72 ? -9.189 -8.129 -1.984 1.00 88.50 72 ARG A CA 1
ATOM 563 C C . ARG A 1 72 ? -8.060 -8.236 -0.959 1.00 88.50 72 ARG A C 1
ATOM 565 O O . ARG A 1 72 ? -8.203 -8.974 0.017 1.00 88.50 72 ARG A O 1
ATOM 572 N N . ALA A 1 73 ? -6.995 -7.450 -1.133 1.00 89.06 73 ALA A N 1
ATOM 573 C CA . ALA A 1 73 ? -5.899 -7.363 -0.168 1.00 89.06 73 ALA A CA 1
ATOM 574 C C . ALA A 1 73 ? -6.395 -6.908 1.220 1.00 89.06 73 ALA A C 1
ATOM 576 O O . ALA A 1 73 ? -6.089 -7.547 2.226 1.00 89.06 73 ALA A O 1
ATOM 577 N N . ALA A 1 74 ? -7.242 -5.874 1.286 1.00 90.25 74 ALA A N 1
ATOM 578 C CA . ALA A 1 74 ? -7.816 -5.404 2.549 1.00 90.25 74 ALA A CA 1
ATOM 579 C C . ALA A 1 74 ? -8.703 -6.452 3.239 1.00 90.25 74 ALA A C 1
ATOM 581 O O . ALA A 1 74 ? -8.587 -6.648 4.450 1.00 90.25 74 ALA A O 1
ATOM 582 N N . HIS A 1 75 ? -9.538 -7.164 2.475 1.00 91.19 75 HIS A N 1
ATOM 583 C CA . HIS A 1 75 ? -10.375 -8.239 3.011 1.00 91.19 75 HIS A CA 1
ATOM 584 C C . HIS A 1 75 ? -9.525 -9.338 3.668 1.00 91.19 75 HIS A C 1
ATOM 586 O O . HIS A 1 75 ? -9.789 -9.749 4.797 1.00 91.19 75 HIS A O 1
ATOM 592 N N . LYS A 1 76 ? -8.443 -9.764 3.005 1.00 88.31 76 LYS A N 1
ATOM 593 C CA . LYS A 1 76 ? -7.494 -10.750 3.549 1.00 88.31 76 LYS A CA 1
ATOM 594 C C . LYS A 1 76 ? -6.735 -10.244 4.770 1.00 88.31 76 LYS A C 1
ATOM 596 O O . LYS A 1 76 ? -6.530 -10.995 5.719 1.00 88.31 76 LYS A O 1
ATOM 601 N N . ALA A 1 77 ? -6.369 -8.965 4.773 1.00 89.19 77 ALA A N 1
ATOM 602 C CA . ALA A 1 77 ? -5.740 -8.310 5.914 1.00 89.19 77 ALA A CA 1
ATOM 603 C C . ALA A 1 77 ? -6.696 -8.118 7.112 1.00 89.19 77 ALA A C 1
ATOM 605 O O . ALA A 1 77 ? -6.269 -7.596 8.146 1.00 89.19 77 ALA A O 1
ATOM 606 N N . LYS A 1 78 ? -7.973 -8.523 6.988 1.00 91.88 78 LYS A N 1
ATOM 607 C CA . LYS A 1 78 ? -9.048 -8.277 7.964 1.00 91.88 78 LYS A CA 1
ATOM 608 C C . LYS A 1 78 ? -9.189 -6.784 8.285 1.00 91.88 78 LYS A C 1
ATOM 610 O O . LYS A 1 78 ? -9.418 -6.401 9.431 1.00 91.88 78 LYS A O 1
ATOM 615 N N . LEU A 1 79 ? -9.003 -5.936 7.273 1.00 90.38 79 LEU A N 1
ATOM 616 C CA . LEU A 1 79 ? -9.134 -4.488 7.385 1.00 90.38 79 LEU A CA 1
ATOM 617 C C . LEU A 1 79 ? -10.474 -4.037 6.810 1.00 90.38 79 LEU A C 1
ATOM 619 O O . LEU A 1 79 ? -10.880 -4.452 5.724 1.00 90.38 79 LEU A O 1
ATOM 623 N N . ALA A 1 80 ? -11.143 -3.135 7.528 1.00 91.88 80 ALA A N 1
ATOM 624 C CA . ALA A 1 80 ? -12.331 -2.478 7.012 1.00 91.88 80 ALA A CA 1
ATOM 625 C C . ALA A 1 80 ? -11.986 -1.681 5.747 1.00 91.88 80 ALA A C 1
ATOM 627 O O . ALA A 1 80 ? -10.924 -1.057 5.646 1.00 91.88 80 ALA A O 1
ATOM 628 N N . ARG A 1 81 ? -12.917 -1.646 4.790 1.00 89.56 81 ARG A N 1
ATOM 629 C CA . ARG A 1 81 ? -12.749 -0.882 3.547 1.00 89.56 81 ARG A CA 1
ATOM 630 C C . ARG A 1 81 ? -12.502 0.601 3.837 1.00 89.56 81 ARG A C 1
ATOM 632 O O . ARG A 1 81 ? -11.640 1.206 3.217 1.00 89.56 81 ARG A O 1
ATOM 639 N N . SER A 1 82 ? -13.193 1.172 4.822 1.00 90.56 82 SER A N 1
ATOM 640 C CA . SER A 1 82 ? -12.959 2.546 5.278 1.00 90.56 82 SER A CA 1
ATOM 641 C C . SER A 1 82 ? -11.513 2.770 5.727 1.00 90.56 82 SER A C 1
ATOM 643 O O . SER A 1 82 ? -10.923 3.780 5.355 1.00 90.56 82 SER A O 1
ATOM 645 N N . THR A 1 83 ? -10.920 1.823 6.459 1.00 89.69 83 THR A N 1
ATOM 646 C CA . THR A 1 83 ? -9.512 1.871 6.873 1.00 89.69 83 THR A CA 1
ATOM 647 C C . THR A 1 83 ? -8.580 1.861 5.669 1.00 89.69 83 THR A C 1
ATOM 649 O O . THR A 1 83 ? -7.709 2.715 5.605 1.00 89.69 83 THR A O 1
ATOM 652 N N . LEU A 1 84 ? -8.811 0.996 4.674 1.00 91.75 84 LEU A N 1
ATOM 653 C CA . LEU A 1 84 ? -8.029 0.986 3.429 1.00 91.75 84 LEU A CA 1
ATOM 654 C C . LEU A 1 84 ? -8.011 2.366 2.751 1.00 91.75 84 LEU A C 1
ATOM 656 O O . LEU A 1 84 ? -6.943 2.902 2.477 1.00 91.75 84 LEU A O 1
ATOM 660 N N . TYR A 1 85 ? -9.182 2.954 2.485 1.00 90.88 85 TYR A N 1
ATOM 661 C CA . TYR A 1 85 ? -9.247 4.245 1.786 1.00 90.88 85 TYR A CA 1
ATOM 662 C C . TYR A 1 85 ? -8.715 5.397 2.641 1.00 90.88 85 TYR A C 1
ATOM 664 O O . TYR A 1 85 ? -8.096 6.318 2.114 1.00 90.88 85 TYR A O 1
ATOM 672 N N . ASN A 1 86 ? -8.931 5.339 3.956 1.00 90.94 86 ASN A N 1
ATOM 673 C CA . ASN 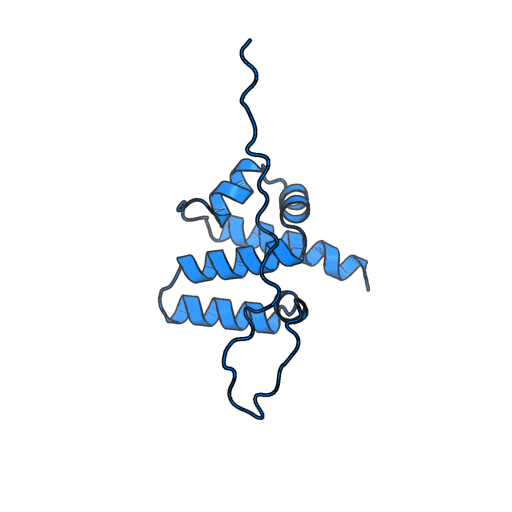A 1 86 ? -8.362 6.309 4.880 1.00 90.94 86 ASN A CA 1
ATOM 674 C C . ASN A 1 86 ? -6.831 6.228 4.913 1.00 90.94 86 ASN A C 1
ATOM 676 O O . ASN A 1 86 ? -6.205 7.269 5.019 1.00 90.94 86 ASN A O 1
ATOM 680 N N . SER A 1 87 ? -6.252 5.029 4.828 1.00 88.88 87 SER A N 1
ATOM 681 C CA . SER A 1 87 ? -4.803 4.817 4.860 1.00 88.88 87 SER A CA 1
ATOM 682 C C . SER A 1 87 ? -4.100 5.152 3.547 1.00 88.88 87 SER A C 1
ATOM 684 O O . SER A 1 87 ? -2.923 5.472 3.589 1.00 88.88 87 SER A O 1
ATOM 686 N N . LEU A 1 88 ? -4.779 5.037 2.401 1.00 88.81 88 LEU A N 1
ATOM 687 C CA . LEU A 1 88 ? -4.146 5.222 1.088 1.00 88.81 88 LEU A CA 1
ATOM 688 C C . LEU A 1 88 ? -4.421 6.577 0.431 1.00 88.81 88 LEU A C 1
ATOM 690 O O . LEU A 1 88 ? -3.624 7.011 -0.388 1.00 88.81 88 LEU A O 1
ATOM 694 N N . TYR A 1 89 ? -5.562 7.211 0.716 1.00 84.75 89 TYR A N 1
ATOM 695 C CA . TYR A 1 89 ? -6.013 8.382 -0.056 1.00 84.75 89 TYR A CA 1
ATOM 696 C C . TYR A 1 89 ? -6.472 9.554 0.792 1.00 84.75 89 TYR A C 1
ATOM 698 O O . TYR A 1 89 ? -6.602 10.667 0.289 1.00 84.75 89 TYR A O 1
ATOM 706 N N . LYS A 1 90 ? -6.770 9.326 2.071 1.00 79.44 90 LYS A N 1
ATOM 707 C CA . LYS A 1 90 ? -6.922 10.451 2.988 1.00 79.44 90 LYS A CA 1
ATOM 708 C C . LYS A 1 90 ? -5.540 10.755 3.528 1.00 79.44 90 LYS A C 1
ATOM 710 O O . LYS A 1 90 ? -4.785 9.827 3.783 1.00 79.44 90 LYS A O 1
ATOM 715 N N . SER A 1 91 ? -5.246 12.034 3.748 1.00 68.81 91 SER A N 1
ATOM 716 C CA . SER A 1 91 ? -4.024 12.543 4.396 1.00 68.81 91 SER A CA 1
ATOM 717 C C . SER A 1 91 ? -3.922 12.113 5.880 1.00 68.81 91 SER A C 1
ATOM 719 O O . SER A 1 91 ? -3.544 12.860 6.774 1.00 68.81 91 SER A O 1
ATOM 721 N N . LYS A 1 92 ? -4.353 10.890 6.195 1.00 70.62 92 LYS A N 1
ATOM 722 C CA . LYS A 1 92 ? -4.197 10.255 7.490 1.00 70.62 92 LYS A CA 1
ATOM 723 C C . LYS A 1 92 ? -2.939 9.420 7.398 1.00 70.62 92 LYS A C 1
ATOM 725 O O . LYS A 1 92 ? -2.927 8.461 6.644 1.00 70.62 92 LYS A O 1
ATOM 730 N N . ASN A 1 93 ? -1.934 9.768 8.189 1.00 80.75 93 ASN A N 1
ATOM 731 C CA . ASN A 1 93 ? -0.663 9.060 8.255 1.00 80.75 93 ASN A CA 1
ATOM 732 C C . ASN A 1 93 ? -0.883 7.605 8.735 1.00 80.75 93 ASN A C 1
ATOM 734 O O . ASN A 1 93 ? -1.160 7.387 9.923 1.00 80.75 93 ASN A O 1
ATOM 738 N N . PRO A 1 94 ? -0.874 6.598 7.840 1.00 88.56 94 PRO A N 1
ATOM 739 C CA . PRO A 1 94 ? -1.114 5.222 8.238 1.00 88.56 94 PRO A CA 1
ATOM 740 C C . PRO A 1 94 ? 0.104 4.687 8.991 1.00 88.56 94 PRO A C 1
ATOM 742 O O . PRO A 1 94 ? 1.249 4.962 8.653 1.00 88.56 94 PRO A O 1
ATOM 745 N N . THR A 1 95 ? -0.121 3.857 10.007 1.00 91.56 95 THR A N 1
ATOM 746 C CA . THR A 1 95 ? 1.004 3.239 10.718 1.00 91.56 95 THR A CA 1
ATOM 747 C C . THR A 1 95 ? 1.740 2.247 9.816 1.00 91.56 95 THR A C 1
ATOM 749 O O . THR A 1 95 ? 1.111 1.534 9.027 1.00 91.56 95 THR A O 1
ATOM 752 N N . ILE A 1 96 ? 3.055 2.100 10.015 1.00 91.75 96 ILE A N 1
ATOM 753 C CA . ILE A 1 96 ? 3.886 1.090 9.328 1.00 91.75 96 ILE A CA 1
ATOM 754 C C . ILE A 1 96 ? 3.261 -0.307 9.452 1.00 91.75 96 ILE A C 1
ATOM 756 O O . ILE A 1 96 ? 3.187 -1.054 8.481 1.00 91.75 96 ILE A O 1
ATOM 760 N N . LYS A 1 97 ? 2.705 -0.638 10.626 1.00 92.69 97 LYS A N 1
ATOM 761 C CA . LYS A 1 97 ? 1.978 -1.894 10.869 1.00 92.69 97 LYS A CA 1
ATOM 762 C C . LYS A 1 97 ? 0.798 -2.095 9.911 1.00 92.69 97 LYS A C 1
ATOM 764 O O . LYS A 1 97 ? 0.544 -3.217 9.476 1.00 92.69 97 LYS A O 1
ATOM 769 N N . THR A 1 98 ? 0.054 -1.032 9.613 1.00 92.00 98 THR A N 1
ATOM 770 C CA . THR A 1 98 ? -1.097 -1.085 8.700 1.00 92.00 98 THR A CA 1
ATOM 771 C C . THR A 1 98 ? -0.636 -1.294 7.262 1.00 92.00 98 THR A C 1
ATOM 773 O O . THR A 1 98 ? -1.160 -2.178 6.583 1.00 92.00 98 THR A O 1
ATOM 776 N N . LEU A 1 99 ? 0.383 -0.547 6.829 1.00 92.50 99 LEU A N 1
ATOM 777 C CA . LEU A 1 99 ? 0.981 -0.689 5.500 1.00 92.50 99 LEU A CA 1
ATOM 778 C C . LEU A 1 99 ? 1.570 -2.092 5.292 1.00 92.50 99 LEU A C 1
ATOM 780 O O . LEU A 1 99 ? 1.256 -2.756 4.306 1.00 92.50 99 LEU A O 1
ATOM 784 N N . ALA A 1 100 ? 2.326 -2.596 6.270 1.00 92.75 100 ALA A N 1
ATOM 785 C CA . ALA A 1 100 ? 2.912 -3.933 6.235 1.00 92.75 100 ALA A CA 1
ATOM 786 C C . ALA A 1 100 ? 1.848 -5.036 6.120 1.00 92.75 100 ALA A C 1
ATOM 788 O O . ALA A 1 100 ? 2.011 -5.971 5.338 1.00 92.75 100 ALA A O 1
ATOM 789 N N . LYS A 1 101 ? 0.723 -4.919 6.843 1.00 92.88 101 LYS A N 1
ATOM 790 C CA . LYS A 1 101 ? -0.398 -5.866 6.716 1.00 92.88 101 LYS A CA 1
ATOM 791 C C . LYS A 1 101 ? -0.986 -5.889 5.306 1.00 92.88 101 LYS A C 1
ATOM 793 O O . LYS A 1 101 ? -1.277 -6.970 4.799 1.00 92.88 101 LYS A O 1
ATOM 798 N N . LEU A 1 102 ? -1.181 -4.720 4.694 1.00 91.62 102 LEU A N 1
ATOM 799 C CA . LEU A 1 102 ? -1.728 -4.611 3.339 1.00 91.62 102 LEU A CA 1
ATOM 800 C C . LEU A 1 102 ? -0.777 -5.210 2.297 1.00 91.62 102 LEU A C 1
ATOM 802 O O . LEU A 1 102 ? -1.217 -6.011 1.474 1.00 91.62 102 LEU A O 1
ATOM 806 N N . MET A 1 103 ? 0.513 -4.881 2.383 1.00 90.69 103 MET A N 1
ATOM 807 C CA . MET A 1 103 ? 1.551 -5.410 1.492 1.00 90.69 103 MET A CA 1
ATOM 808 C C . MET A 1 103 ? 1.740 -6.920 1.653 1.00 90.69 103 MET A C 1
ATOM 810 O O . MET A 1 103 ? 1.835 -7.654 0.676 1.00 90.69 103 MET A O 1
ATOM 814 N N . HIS A 1 104 ? 1.736 -7.433 2.883 1.00 91.62 104 HIS A N 1
ATOM 815 C CA . HIS A 1 104 ? 1.805 -8.876 3.092 1.00 91.62 104 HIS A CA 1
ATOM 816 C C . HIS A 1 104 ? 0.589 -9.580 2.470 1.00 91.62 104 HIS A C 1
ATOM 818 O O . HIS A 1 104 ? 0.736 -10.564 1.744 1.00 91.62 104 HIS A O 1
ATOM 824 N N . ALA A 1 105 ? -0.614 -9.040 2.686 1.00 90.75 105 ALA A N 1
ATOM 825 C CA . ALA A 1 105 ? -1.842 -9.610 2.150 1.00 90.75 105 ALA A CA 1
ATOM 826 C C . ALA A 1 105 ? -1.905 -9.611 0.611 1.00 90.75 105 ALA A C 1
ATOM 828 O O . ALA A 1 105 ? -2.513 -10.529 0.053 1.00 90.75 105 ALA A O 1
ATOM 829 N N . SER A 1 106 ? -1.284 -8.639 -0.072 1.00 87.00 106 SER A N 1
ATOM 830 C CA . SER A 1 106 ? -1.226 -8.623 -1.541 1.00 87.00 106 SER A CA 1
ATOM 831 C C . SER A 1 106 ? -0.337 -9.733 -2.110 1.00 87.00 106 SER A C 1
ATOM 833 O O . SER A 1 106 ? -0.692 -10.345 -3.115 1.00 87.00 106 SER A O 1
ATOM 835 N N . THR A 1 107 ? 0.761 -10.085 -1.434 1.00 83.88 107 THR A N 1
ATOM 836 C CA . THR A 1 107 ? 1.669 -11.164 -1.883 1.00 83.88 107 THR A CA 1
ATOM 837 C C . THR A 1 107 ? 1.097 -12.579 -1.742 1.00 83.88 107 THR A C 1
ATOM 839 O O . THR A 1 107 ? 1.585 -13.526 -2.358 1.00 83.88 107 THR A O 1
ATOM 842 N N . LEU A 1 108 ? 0.027 -12.750 -0.961 1.00 79.00 108 LEU A N 1
ATOM 843 C CA . LEU A 1 108 ? -0.643 -14.046 -0.817 1.00 79.00 108 LEU A CA 1
ATOM 844 C C . LEU A 1 108 ? -1.414 -14.468 -2.082 1.00 79.00 108 LEU A C 1
ATOM 846 O O . LEU A 1 108 ? -1.830 -15.621 -2.168 1.00 79.00 108 LEU A O 1
ATOM 850 N N . ASP A 1 109 ? -1.657 -13.559 -3.034 1.00 62.06 109 ASP A N 1
ATOM 851 C CA . ASP A 1 109 ? -2.281 -13.889 -4.326 1.00 62.06 109 ASP A CA 1
ATOM 852 C C . ASP A 1 109 ? -1.262 -14.301 -5.392 1.00 62.06 109 ASP A C 1
ATOM 854 O O . ASP A 1 109 ? -1.536 -15.230 -6.149 1.00 62.06 109 ASP A O 1
ATOM 858 N N . THR A 1 110 ? -0.076 -13.688 -5.424 1.00 58.16 110 THR A N 1
ATOM 859 C CA . THR A 1 110 ? 0.970 -14.031 -6.403 1.00 58.16 110 THR A CA 1
ATOM 860 C C . THR A 1 110 ? 1.510 -15.447 -6.210 1.00 58.16 110 THR A C 1
ATOM 862 O O . THR A 1 110 ? 1.805 -16.120 -7.190 1.00 58.16 110 THR A O 1
ATOM 865 N N . LYS A 1 111 ? 1.549 -15.959 -4.972 1.00 53.22 111 LYS A N 1
ATOM 866 C CA . LYS A 1 111 ? 1.948 -17.352 -4.684 1.00 53.22 111 LYS A CA 1
ATOM 867 C C . LYS A 1 111 ? 0.908 -18.422 -5.041 1.00 53.22 111 LYS A C 1
ATOM 869 O O . LYS A 1 111 ? 1.245 -19.594 -4.993 1.00 53.22 111 LYS A O 1
ATOM 874 N N . LYS A 1 112 ? -0.346 -18.060 -5.338 1.00 47.53 112 LYS A N 1
ATOM 875 C CA . LYS A 1 112 ? -1.393 -19.028 -5.734 1.00 47.53 112 LYS A CA 1
ATOM 876 C C . LYS A 1 112 ? -1.501 -19.231 -7.249 1.00 47.53 112 LYS A C 1
ATOM 878 O O . LYS A 1 112 ? -2.288 -20.069 -7.673 1.00 47.53 112 LYS A O 1
ATOM 883 N N . ALA A 1 113 ? -0.780 -18.436 -8.036 1.00 42.19 113 ALA A N 1
ATOM 884 C CA . ALA A 1 113 ? -0.797 -18.469 -9.498 1.00 42.19 113 ALA A CA 1
ATOM 885 C C . ALA A 1 113 ? 0.485 -19.072 -10.112 1.00 42.19 113 ALA A C 1
ATOM 887 O O . ALA A 1 113 ? 0.619 -19.076 -11.333 1.00 42.19 113 ALA A O 1
ATOM 888 N N . LEU A 1 114 ? 1.401 -19.559 -9.268 1.00 38.25 114 LEU A N 1
ATOM 889 C CA . LEU A 1 114 ? 2.591 -20.348 -9.602 1.00 38.25 114 LEU A CA 1
ATOM 890 C C . LEU A 1 114 ? 2.398 -21.761 -9.048 1.00 38.25 114 LEU A C 1
ATOM 892 O O . LEU A 1 114 ? 2.836 -22.710 -9.728 1.00 38.25 114 LEU A O 1
#

Secondary structure (DSSP, 8-state):
-PPP---S------S-----PPTT---PPP-THHHH-HHHHHHHHHHHHHTT-HHHHHHHHHHHHHHTTHHHHHHHTT--HHHHHHHHTSS----HHHHHHHHHHHHHHHTT--

Sequence (114 aa):
MAKIKTLSKQKEFSKNTLSHLKPHTALERWTADRLLDVGFIGKAIMECLQHNDPEGVVEIIAIHLNAVNKVRAAHKAKLARSTLYNSLYKSKNPTIKTLAKLMHASTLDTKKAL

Radius of gyration: 19.67 Å; chains: 1; bounding box: 56×38×46 Å

pLDDT: mean 79.82, std 15.91, range [38.25, 98.12]